Protein AF-A0AAI8PRN7-F1 (afdb_monomer_lite)

Foldseek 3Di:
DFWWAFCDDDPNDHHRDIDDDDPVVCVVCDPPGTHGPDDDDDDPDDDDPPDDDD

Sequence (54 aa):
MQKIQLTYWWNGHEPGDVVDVDDLAARELLGVIARPAEGDADSEDAADPADSDD

pLDDT: mean 78.25, std 18.24, range [45.66, 93.38]

Secondary structure (DSSP, 8-state):
-EEEEESS-BTTBPTT-EEEE-HHHHHHHBTTTEEE---SS-------------

Radius of gyration: 13.58 Å; chains: 1; bounding box: 42×20×31 Å

Structure (mmCIF, N/CA/C/O backbone):
data_AF-A0AAI8PRN7-F1
#
_entry.id   AF-A0AAI8PRN7-F1
#
loop_
_atom_site.group_PDB
_atom_site.id
_atom_site.type_symbol
_atom_site.label_atom_id
_atom_site.label_alt_id
_atom_site.label_comp_id
_atom_site.label_asym_id
_atom_site.label_entity_id
_atom_site.label_seq_id
_atom_site.pdbx_PDB_ins_code
_atom_site.Cartn_x
_atom_site.Cartn_y
_atom_site.Cartn_z
_atom_site.occupancy
_atom_site.B_iso_or_equiv
_atom_site.auth_seq_id
_atom_site.auth_comp_id
_atom_site.auth_asym_id
_atom_site.auth_atom_id
_atom_site.pdbx_PDB_model_num
ATOM 1 N N . MET A 1 1 ? -2.811 5.145 10.799 1.00 80.19 1 MET A N 1
ATOM 2 C CA . MET A 1 1 ? -2.274 5.164 9.430 1.00 80.19 1 MET A CA 1
ATOM 3 C C . MET A 1 1 ? -1.754 3.760 9.139 1.00 80.19 1 MET A C 1
ATOM 5 O O . MET A 1 1 ? -1.280 3.114 10.073 1.00 80.19 1 MET A O 1
ATOM 9 N N . GLN A 1 2 ? -2.004 3.246 7.935 1.00 86.12 2 GLN A N 1
ATOM 10 C CA . GLN A 1 2 ? -1.669 1.900 7.467 1.00 86.12 2 GLN A CA 1
ATOM 11 C C . GLN A 1 2 ? -0.634 1.984 6.347 1.00 86.12 2 GLN A C 1
ATOM 13 O O . GLN A 1 2 ? -0.763 2.804 5.437 1.00 86.12 2 GLN A O 1
ATOM 18 N N . LYS A 1 3 ? 0.333 1.065 6.373 1.00 90.81 3 LYS A N 1
ATOM 19 C CA . LYS A 1 3 ? 1.296 0.893 5.289 1.00 90.81 3 LYS A CA 1
ATOM 20 C C . LYS A 1 3 ? 0.729 -0.027 4.219 1.00 90.81 3 LYS A C 1
ATOM 22 O O . LYS A 1 3 ? 0.282 -1.140 4.507 1.00 90.81 3 LYS A O 1
ATOM 27 N N . ILE A 1 4 ? 0.787 0.428 2.978 1.00 92.00 4 ILE A N 1
ATOM 28 C CA . ILE A 1 4 ? 0.397 -0.348 1.804 1.00 92.00 4 ILE A CA 1
ATOM 29 C C . ILE A 1 4 ? 1.534 -0.311 0.789 1.00 92.00 4 ILE A C 1
ATOM 31 O O . ILE A 1 4 ? 2.220 0.701 0.662 1.00 92.00 4 ILE A O 1
ATOM 35 N N . GLN A 1 5 ? 1.733 -1.407 0.065 1.00 93.38 5 GLN A N 1
ATOM 36 C CA . GLN A 1 5 ? 2.664 -1.445 -1.053 1.00 93.38 5 GLN A CA 1
ATOM 37 C C . GLN A 1 5 ? 1.904 -1.210 -2.351 1.00 93.38 5 GLN A C 1
ATOM 39 O O . GLN A 1 5 ? 0.950 -1.931 -2.657 1.00 93.38 5 GLN A O 1
ATOM 44 N N . LEU A 1 6 ? 2.324 -0.214 -3.120 1.00 92.81 6 LEU A N 1
ATOM 45 C CA . LEU A 1 6 ? 1.711 0.108 -4.398 1.00 92.81 6 LEU A CA 1
ATOM 46 C C . LEU A 1 6 ? 2.044 -0.960 -5.435 1.00 92.81 6 LEU A C 1
ATOM 48 O O . LEU A 1 6 ? 3.168 -1.442 -5.522 1.00 92.81 6 LEU A O 1
ATOM 52 N N . THR A 1 7 ? 1.062 -1.329 -6.247 1.00 92.56 7 THR A N 1
ATOM 53 C CA . THR A 1 7 ? 1.257 -2.218 -7.401 1.00 92.56 7 THR A CA 1
ATOM 54 C C . THR A 1 7 ? 1.193 -1.456 -8.723 1.00 92.56 7 THR A C 1
ATOM 56 O O . THR A 1 7 ? 1.429 -2.044 -9.774 1.00 92.56 7 THR A O 1
ATOM 59 N N . TYR A 1 8 ? 0.884 -0.155 -8.676 1.00 91.31 8 TYR A N 1
ATOM 60 C CA . TYR A 1 8 ? 0.845 0.761 -9.816 1.00 91.31 8 TYR A CA 1
ATOM 61 C C . TYR A 1 8 ? 1.319 2.157 -9.408 1.00 91.31 8 TYR A C 1
ATOM 63 O O . TYR A 1 8 ? 1.316 2.496 -8.227 1.00 91.31 8 TYR A O 1
ATOM 71 N N . TRP A 1 9 ? 1.667 2.976 -10.405 1.00 92.12 9 TRP A N 1
ATOM 72 C CA . TRP A 1 9 ? 2.018 4.382 -10.201 1.00 92.12 9 TRP A CA 1
ATOM 73 C C . TRP A 1 9 ? 0.860 5.150 -9.556 1.00 92.12 9 TRP A C 1
ATOM 75 O O . TRP A 1 9 ? -0.236 5.221 -10.120 1.00 92.12 9 TRP A O 1
ATOM 85 N N . TRP A 1 10 ? 1.106 5.759 -8.398 1.00 90.38 10 TRP A N 1
ATOM 86 C CA . TRP A 1 10 ? 0.102 6.535 -7.677 1.00 90.38 10 TRP A CA 1
ATOM 87 C C . TRP A 1 10 ? 0.737 7.691 -6.916 1.00 90.38 10 TRP A C 1
ATOM 89 O O . TRP A 1 10 ? 1.665 7.503 -6.143 1.00 90.38 10 TRP A O 1
ATOM 99 N N . ASN A 1 11 ? 0.214 8.902 -7.118 1.00 87.31 11 ASN A N 1
ATOM 100 C CA . ASN A 1 11 ? 0.634 10.098 -6.379 1.00 87.31 11 ASN A CA 1
ATOM 101 C C . ASN A 1 11 ? 2.156 10.372 -6.420 1.00 87.31 11 ASN A C 1
ATOM 103 O O . ASN A 1 11 ? 2.737 10.855 -5.456 1.00 87.31 11 ASN A O 1
ATOM 107 N N . GLY A 1 12 ? 2.804 10.042 -7.543 1.00 92.19 12 GLY A N 1
ATOM 108 C CA . GLY A 1 12 ? 4.253 10.198 -7.715 1.00 92.19 12 GLY A CA 1
ATOM 109 C C . GLY A 1 12 ? 5.102 9.073 -7.117 1.00 92.19 12 GLY A C 1
ATOM 110 O O . GLY A 1 12 ? 6.320 9.158 -7.200 1.00 92.19 12 GLY A O 1
ATOM 111 N N . HIS A 1 13 ? 4.476 8.037 -6.563 1.00 91.88 13 HIS A N 1
ATOM 112 C CA . HIS A 1 13 ? 5.133 6.812 -6.121 1.00 91.88 13 HIS A CA 1
ATOM 113 C C . HIS A 1 13 ? 5.035 5.724 -7.182 1.00 91.88 13 HIS A C 1
ATOM 115 O O . HIS A 1 13 ? 4.029 5.625 -7.897 1.00 91.88 13 HIS A O 1
ATOM 121 N N . GLU A 1 14 ? 6.073 4.902 -7.268 1.00 92.69 14 GLU A N 1
ATOM 122 C CA . GLU A 1 14 ? 6.175 3.822 -8.240 1.00 92.69 14 GLU A CA 1
ATOM 123 C C . GLU A 1 14 ? 5.642 2.488 -7.684 1.00 92.69 14 GLU A C 1
ATOM 125 O O . GLU A 1 14 ? 5.518 2.312 -6.470 1.00 92.69 14 GLU A O 1
ATOM 130 N N . PRO A 1 15 ? 5.249 1.525 -8.538 1.00 90.94 15 PRO A N 1
ATOM 131 C CA . PRO A 1 15 ? 4.900 0.190 -8.079 1.00 90.94 15 PRO A CA 1
ATOM 132 C C . PRO A 1 15 ? 6.081 -0.423 -7.326 1.00 90.94 15 PRO A C 1
ATOM 134 O O . PRO A 1 15 ? 7.192 -0.470 -7.838 1.00 90.94 15 PRO A O 1
ATOM 137 N N . GLY A 1 16 ? 5.821 -0.934 -6.130 1.00 88.94 16 GLY A N 1
ATOM 138 C CA . GLY A 1 16 ? 6.836 -1.434 -5.212 1.00 88.94 16 GLY A CA 1
ATOM 139 C C . GLY A 1 16 ? 7.044 -0.524 -4.007 1.00 88.94 16 GLY A C 1
ATOM 140 O O . GLY A 1 16 ? 7.384 -1.045 -2.943 1.00 88.94 16 GLY A O 1
ATOM 141 N N . ASP A 1 17 ? 6.745 0.775 -4.127 1.00 92.56 17 ASP A N 1
ATOM 142 C CA . ASP A 1 17 ? 6.845 1.713 -3.010 1.00 92.56 17 ASP A CA 1
ATOM 143 C C . ASP A 1 17 ? 5.868 1.359 -1.889 1.00 92.56 17 ASP A C 1
ATOM 145 O O . ASP A 1 17 ? 4.691 1.052 -2.115 1.00 92.56 17 ASP A O 1
ATOM 149 N N . VAL A 1 18 ? 6.358 1.470 -0.655 1.00 91.50 18 VAL A N 1
ATOM 150 C CA . VAL A 1 18 ? 5.545 1.351 0.554 1.00 91.50 18 VAL A CA 1
ATOM 151 C C . VAL A 1 18 ? 5.204 2.748 1.050 1.00 91.50 18 VAL A C 1
ATOM 153 O O . VAL A 1 18 ? 6.072 3.489 1.509 1.00 91.50 18 VAL A O 1
ATOM 156 N N . VAL A 1 19 ? 3.921 3.090 0.985 1.00 90.06 19 VAL A N 1
ATOM 157 C CA . VAL A 1 19 ? 3.398 4.388 1.418 1.00 90.06 19 V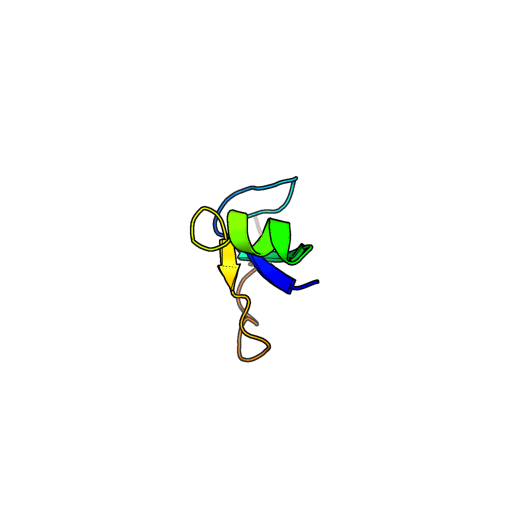AL A CA 1
ATOM 158 C C . VAL A 1 19 ? 2.520 4.223 2.651 1.00 90.06 19 VAL A C 1
ATOM 160 O O . VAL A 1 19 ? 1.813 3.225 2.806 1.00 90.06 19 VAL A O 1
ATOM 163 N N . ASP A 1 20 ? 2.574 5.209 3.542 1.00 91.50 20 ASP A N 1
ATOM 164 C C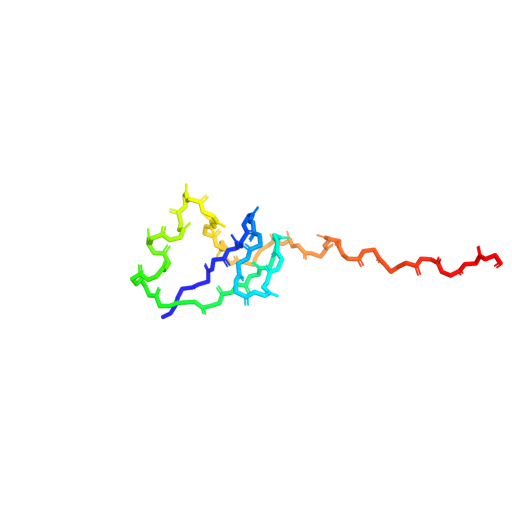A . ASP A 1 20 ? 1.734 5.272 4.735 1.00 91.50 20 ASP A CA 1
ATOM 165 C C . ASP A 1 20 ? 0.524 6.163 4.443 1.00 91.50 20 ASP A C 1
ATOM 167 O O . ASP A 1 20 ? 0.668 7.333 4.083 1.00 91.50 20 ASP A O 1
ATOM 171 N N . VAL A 1 21 ? -0.675 5.593 4.534 1.00 89.31 21 VAL A N 1
ATOM 172 C CA . VAL A 1 21 ? -1.931 6.283 4.219 1.00 89.31 21 VAL A CA 1
ATOM 173 C C . VAL A 1 21 ? -2.947 6.097 5.339 1.00 89.31 21 VAL A C 1
ATOM 175 O O . VAL A 1 21 ? -2.846 5.200 6.178 1.00 89.31 21 VAL A O 1
ATOM 178 N N . ASP A 1 22 ? -3.968 6.944 5.380 1.00 92.56 22 ASP A N 1
ATOM 179 C CA . ASP A 1 22 ? -5.057 6.781 6.338 1.00 92.56 22 ASP A CA 1
ATOM 180 C C . ASP A 1 22 ? -5.856 5.497 6.097 1.00 92.56 22 ASP A C 1
ATOM 182 O O . ASP A 1 22 ? -5.947 4.991 4.982 1.00 92.56 22 ASP A O 1
ATOM 186 N N . ASP A 1 23 ? -6.499 4.997 7.152 1.00 88.25 23 ASP A N 1
ATOM 187 C CA . ASP A 1 23 ? -7.231 3.724 7.139 1.00 88.25 23 ASP A CA 1
ATOM 188 C C . ASP A 1 23 ? -8.334 3.683 6.068 1.00 88.25 23 ASP A C 1
ATOM 190 O O . ASP A 1 23 ? -8.562 2.662 5.422 1.00 88.25 23 ASP A O 1
ATOM 194 N N . LEU A 1 24 ? -9.001 4.821 5.843 1.00 90.94 24 LEU A N 1
ATOM 195 C CA . LEU A 1 24 ? -10.021 4.954 4.806 1.00 90.94 24 LEU A CA 1
ATOM 196 C C . LEU A 1 24 ? -9.410 4.819 3.404 1.00 90.94 24 LEU A C 1
ATOM 198 O O . LEU A 1 24 ? -9.900 4.026 2.607 1.00 90.94 24 LEU A O 1
ATOM 202 N N . ALA A 1 25 ? -8.320 5.543 3.137 1.00 89.44 25 ALA A N 1
ATOM 203 C CA . ALA A 1 25 ? -7.629 5.507 1.852 1.00 89.44 25 ALA A CA 1
ATOM 204 C C . ALA A 1 25 ? -6.995 4.132 1.593 1.00 89.44 25 ALA A C 1
ATOM 206 O O . ALA A 1 25 ? -7.136 3.592 0.500 1.00 89.44 25 ALA A O 1
ATOM 207 N N . ALA A 1 26 ? -6.375 3.519 2.608 1.00 90.00 26 ALA A N 1
ATOM 208 C CA . ALA A 1 26 ? -5.844 2.161 2.521 1.00 90.00 26 ALA A CA 1
ATOM 209 C C . ALA A 1 2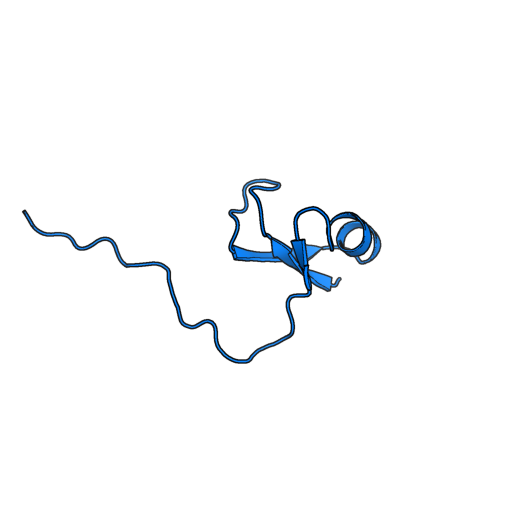6 ? -6.920 1.191 2.033 1.00 90.00 26 ALA A C 1
ATOM 211 O O . ALA A 1 26 ? -6.699 0.456 1.081 1.00 90.00 26 ALA A O 1
ATOM 212 N N . ARG A 1 27 ? -8.118 1.225 2.623 1.00 90.69 27 ARG A N 1
ATOM 213 C CA . ARG A 1 27 ? -9.210 0.310 2.259 1.00 90.69 27 ARG A CA 1
ATOM 214 C C . ARG A 1 27 ? -9.718 0.486 0.829 1.00 90.69 27 ARG A C 1
ATOM 216 O O . ARG A 1 27 ? -10.200 -0.488 0.263 1.00 90.69 27 ARG A O 1
ATOM 223 N N . GLU A 1 28 ? -9.630 1.688 0.264 1.00 91.81 28 GLU A N 1
ATOM 224 C CA . GLU A 1 28 ? -9.994 1.940 -1.137 1.00 91.81 28 GLU A CA 1
ATOM 225 C C . GLU A 1 28 ? -8.893 1.512 -2.115 1.00 91.81 28 GLU A C 1
ATOM 227 O O . GLU A 1 28 ? -9.185 1.043 -3.214 1.00 91.81 28 GLU A O 1
ATOM 232 N N . LEU A 1 29 ? -7.626 1.664 -1.722 1.00 89.81 29 LEU A N 1
ATOM 233 C CA . LEU A 1 29 ? -6.468 1.351 -2.562 1.00 89.81 29 LEU A CA 1
ATOM 234 C C . LEU A 1 29 ? -6.130 -0.146 -2.545 1.00 89.81 29 LEU A C 1
ATOM 236 O O . LEU A 1 29 ? -5.714 -0.709 -3.564 1.00 89.81 29 LEU A O 1
ATOM 240 N N . LEU A 1 30 ? -6.323 -0.795 -1.396 1.00 90.69 30 LEU A N 1
ATOM 241 C CA . LEU A 1 30 ? -6.064 -2.213 -1.179 1.00 90.69 30 LEU A CA 1
ATOM 242 C C . LEU A 1 30 ? -6.948 -3.078 -2.083 1.00 90.69 30 LEU A C 1
ATOM 244 O O . LEU A 1 30 ? -8.173 -3.006 -2.049 1.00 90.69 30 LEU A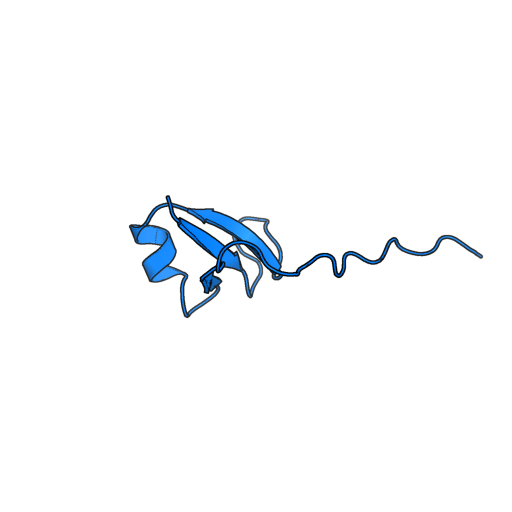 O 1
ATOM 248 N N . GLY A 1 31 ? -6.308 -3.930 -2.883 1.00 84.88 31 GLY A N 1
ATOM 249 C CA . GLY A 1 31 ? -6.976 -4.812 -3.841 1.00 84.88 31 GLY A CA 1
ATOM 250 C C . GLY A 1 31 ? -7.299 -4.163 -5.190 1.00 84.88 31 GLY A C 1
ATOM 251 O O . GLY A 1 31 ? -7.730 -4.873 -6.096 1.00 84.88 31 GLY A O 1
ATOM 252 N N . VAL A 1 32 ? -7.059 -2.855 -5.349 1.00 91.25 32 VAL A N 1
ATOM 253 C CA . VAL A 1 32 ? -7.210 -2.141 -6.629 1.00 91.25 32 VAL A CA 1
ATOM 254 C C . VAL A 1 32 ? -5.843 -1.771 -7.194 1.00 91.25 32 VAL A C 1
ATOM 256 O O . VAL A 1 32 ? -5.480 -2.226 -8.278 1.00 91.25 32 VAL A O 1
ATOM 259 N N . ILE A 1 33 ? -5.081 -0.965 -6.448 1.00 92.06 33 ILE A N 1
ATOM 260 C CA . ILE A 1 33 ? -3.748 -0.494 -6.853 1.00 92.06 33 ILE A CA 1
ATOM 261 C C . ILE A 1 33 ? -2.672 -0.649 -5.779 1.00 92.06 33 ILE A C 1
ATOM 263 O O . ILE A 1 33 ? -1.541 -0.204 -5.967 1.00 92.06 33 ILE A O 1
ATOM 267 N N . ALA A 1 34 ? -3.012 -1.271 -4.656 1.00 92.44 34 ALA A N 1
ATOM 268 C CA . ALA A 1 34 ? -2.081 -1.557 -3.584 1.00 92.44 34 ALA A CA 1
ATOM 269 C C . ALA A 1 34 ? -2.382 -2.906 -2.931 1.00 92.44 34 ALA A C 1
ATOM 271 O O . ALA A 1 34 ? -3.489 -3.445 -3.030 1.00 92.44 34 ALA A O 1
ATOM 272 N N . ARG A 1 35 ? -1.396 -3.433 -2.212 1.00 91.31 35 ARG A N 1
ATOM 273 C CA . ARG A 1 35 ? -1.502 -4.621 -1.363 1.00 91.31 35 ARG A CA 1
ATOM 274 C C . ARG A 1 35 ? -1.071 -4.290 0.070 1.00 91.31 35 ARG A C 1
ATOM 276 O O . ARG A 1 35 ? -0.356 -3.305 0.261 1.00 91.31 35 ARG A O 1
ATOM 283 N N . PRO A 1 36 ? -1.507 -5.062 1.082 1.00 88.88 36 PRO A N 1
ATOM 284 C CA . PRO A 1 36 ? -1.070 -4.839 2.454 1.00 88.88 36 PRO A CA 1
ATOM 285 C C . PRO A 1 36 ? 0.451 -4.945 2.504 1.00 88.88 36 PRO A C 1
ATOM 287 O O . PRO A 1 36 ? 1.005 -5.929 2.014 1.00 88.88 36 PRO A O 1
ATOM 290 N N . ALA A 1 37 ? 1.123 -3.940 3.062 1.00 85.12 37 ALA A N 1
ATOM 291 C CA . ALA A 1 37 ? 2.529 -4.091 3.395 1.00 85.12 37 ALA A CA 1
ATOM 292 C C . ALA A 1 37 ? 2.585 -4.865 4.719 1.00 85.12 37 ALA A C 1
ATOM 294 O O . ALA A 1 37 ? 2.466 -4.276 5.794 1.00 85.12 37 ALA A O 1
ATOM 295 N N . GLU A 1 38 ? 2.653 -6.198 4.646 1.00 72.62 38 GLU A N 1
ATOM 296 C CA . GLU A 1 38 ? 2.959 -7.012 5.824 1.00 72.62 38 GLU A CA 1
ATOM 297 C C . GLU A 1 38 ? 4.340 -6.595 6.340 1.00 72.62 38 GLU A C 1
ATOM 299 O O . GLU A 1 38 ? 5.304 -6.521 5.580 1.00 72.62 38 GLU A O 1
ATOM 304 N N . GLY A 1 39 ? 4.406 -6.224 7.619 1.00 58.28 39 GLY A N 1
ATOM 305 C CA . GLY A 1 39 ? 5.630 -5.727 8.234 1.00 58.28 39 GLY A CA 1
ATOM 306 C C . GLY A 1 39 ? 6.740 -6.774 8.208 1.00 58.28 39 GLY A C 1
ATOM 307 O O . GLY A 1 39 ? 6.584 -7.850 8.778 1.00 58.28 39 GLY A O 1
ATOM 308 N N . ASP A 1 40 ? 7.850 -6.393 7.578 1.00 54.69 40 ASP A N 1
ATOM 309 C CA . ASP A 1 40 ? 9.221 -6.777 7.917 1.00 54.69 40 ASP A CA 1
ATOM 310 C C . ASP A 1 40 ? 9.531 -8.290 7.964 1.00 54.69 40 ASP A C 1
ATOM 312 O O . ASP A 1 40 ? 9.739 -8.871 9.029 1.00 54.69 40 ASP A O 1
ATOM 316 N N . ALA A 1 41 ? 9.677 -8.903 6.787 1.00 45.97 41 ALA A N 1
ATOM 317 C CA . ALA A 1 41 ? 10.697 -9.926 6.533 1.00 45.97 41 ALA A CA 1
ATOM 318 C C . ALA A 1 41 ? 10.998 -9.964 5.022 1.00 45.97 41 ALA A C 1
ATOM 320 O O . ALA A 1 41 ? 10.130 -10.332 4.238 1.00 45.97 41 ALA A O 1
ATOM 321 N N . ASP A 1 42 ? 12.213 -9.574 4.633 1.00 47.38 42 ASP A N 1
ATOM 322 C CA . ASP A 1 42 ? 12.770 -9.681 3.274 1.00 47.38 42 ASP A CA 1
ATOM 323 C C . ASP A 1 42 ? 12.120 -8.824 2.165 1.00 47.38 42 ASP A C 1
ATOM 325 O O . ASP A 1 42 ? 11.300 -9.271 1.365 1.00 47.3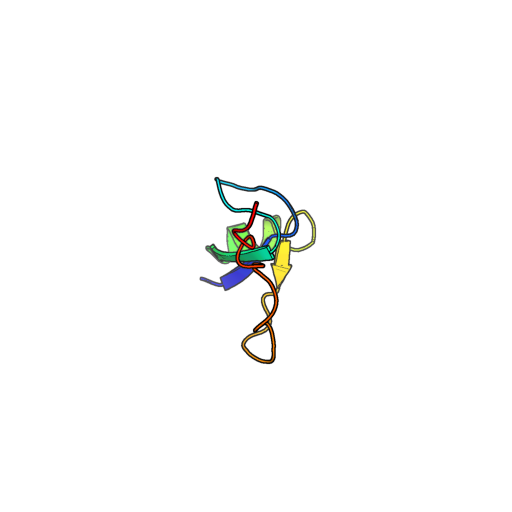8 42 ASP A O 1
ATOM 329 N N . SER A 1 43 ? 12.593 -7.587 2.016 1.00 49.88 43 SER A N 1
ATOM 330 C CA . SER A 1 43 ? 12.791 -6.995 0.680 1.00 49.88 43 SER A CA 1
ATOM 331 C C . SER A 1 43 ? 14.007 -6.072 0.709 1.00 49.88 43 SER A C 1
ATOM 333 O O . SER A 1 43 ? 13.925 -4.868 0.490 1.00 49.88 43 SER A O 1
ATOM 335 N N . GLU A 1 44 ? 15.157 -6.673 1.007 1.00 50.75 44 GLU A N 1
ATOM 336 C CA . GLU A 1 44 ? 16.457 -6.236 0.492 1.00 50.75 44 GLU A CA 1
ATOM 337 C C . GLU A 1 44 ? 16.630 -6.812 -0.928 1.00 50.75 44 GLU A C 1
ATOM 339 O O . GLU A 1 44 ? 17.461 -7.682 -1.125 1.00 50.75 44 GLU A O 1
ATOM 344 N N . ASP A 1 45 ? 15.793 -6.416 -1.897 1.00 49.16 45 ASP A N 1
ATOM 345 C CA . ASP A 1 45 ? 15.950 -6.692 -3.347 1.00 49.16 45 ASP A CA 1
ATOM 346 C C . ASP A 1 45 ? 14.777 -5.996 -4.080 1.00 49.16 45 ASP A C 1
ATOM 348 O O . ASP A 1 45 ? 13.626 -6.223 -3.725 1.00 49.16 45 ASP A O 1
ATOM 352 N N . ALA A 1 46 ? 14.889 -5.106 -5.063 1.00 49.25 46 ALA A N 1
ATOM 353 C CA . ALA A 1 46 ? 15.998 -4.682 -5.890 1.00 49.25 46 ALA A CA 1
ATOM 354 C C . ALA A 1 46 ? 15.724 -3.244 -6.375 1.00 49.25 46 ALA A C 1
ATOM 356 O O . ALA A 1 46 ? 14.742 -2.990 -7.072 1.00 49.25 46 ALA A O 1
ATOM 357 N N . ALA A 1 47 ? 16.617 -2.312 -6.055 1.00 47.22 47 ALA A N 1
ATOM 358 C CA . ALA A 1 47 ? 16.911 -1.199 -6.948 1.00 47.22 47 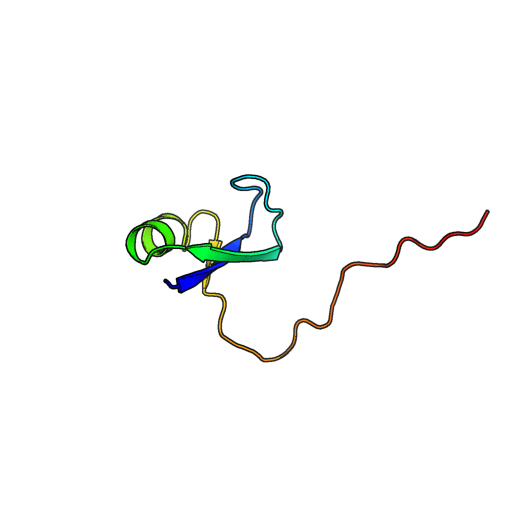ALA A CA 1
ATOM 359 C C . ALA A 1 47 ? 18.356 -1.418 -7.395 1.00 47.22 47 ALA A C 1
ATOM 361 O O . ALA A 1 47 ? 19.302 -1.074 -6.687 1.00 47.22 47 ALA A O 1
ATOM 362 N N . ASP A 1 48 ? 18.480 -2.118 -8.520 1.00 45.66 48 ASP A N 1
ATOM 363 C CA . ASP A 1 48 ? 19.702 -2.338 -9.287 1.00 45.66 48 ASP A CA 1
ATOM 364 C C . ASP A 1 48 ? 20.495 -1.016 -9.374 1.00 45.66 48 ASP A C 1
ATOM 366 O O . ASP A 1 48 ? 19.977 -0.033 -9.922 1.00 45.66 48 ASP A O 1
ATOM 370 N N . PRO A 1 49 ? 21.704 -0.908 -8.787 1.00 51.25 49 PRO A N 1
ATOM 371 C CA . PRO A 1 49 ? 22.551 0.236 -9.057 1.00 51.25 49 PRO A CA 1
ATOM 372 C C . PRO A 1 49 ? 22.971 0.105 -10.515 1.00 51.25 49 PRO A C 1
ATOM 374 O O . PRO A 1 49 ? 23.801 -0.740 -10.827 1.00 51.25 49 PRO A O 1
ATOM 377 N N . ALA A 1 50 ? 22.368 0.922 -11.382 1.00 49.81 50 ALA A N 1
ATOM 378 C CA . ALA A 1 50 ? 22.739 1.039 -12.783 1.00 49.81 50 ALA A CA 1
ATOM 379 C C . ALA A 1 50 ? 24.271 1.054 -12.910 1.00 49.81 50 ALA A C 1
ATOM 381 O O . ALA A 1 50 ? 24.936 2.028 -12.541 1.00 49.81 50 ALA A O 1
ATOM 382 N N . ASP A 1 51 ? 24.790 -0.079 -13.374 1.00 48.19 51 ASP A N 1
ATOM 383 C CA . ASP A 1 51 ? 26.193 -0.341 -13.637 1.00 48.19 51 ASP A CA 1
ATOM 384 C C . ASP A 1 51 ? 26.686 0.724 -14.624 1.00 48.19 51 ASP A C 1
ATOM 386 O O . ASP A 1 51 ? 26.205 0.851 -15.752 1.00 48.19 51 ASP A O 1
ATOM 390 N N . SER A 1 52 ? 27.582 1.577 -14.134 1.00 56.69 52 SER A N 1
ATOM 391 C CA . SER A 1 52 ? 28.440 2.405 -14.970 1.00 56.69 52 SER A CA 1
ATOM 392 C C . SER A 1 52 ? 29.571 1.524 -15.488 1.00 56.69 52 SER A C 1
ATOM 394 O O . SER A 1 52 ? 30.428 1.191 -14.678 1.00 56.69 52 SER A O 1
ATOM 396 N N . ASP A 1 53 ? 29.599 1.210 -16.789 1.00 56.59 53 ASP A N 1
ATOM 397 C CA . ASP A 1 53 ? 30.829 1.136 -17.605 1.00 56.59 53 ASP A CA 1
ATOM 398 C C . ASP A 1 53 ? 30.503 0.931 -19.109 1.00 56.59 53 ASP A C 1
ATOM 400 O O . ASP A 1 53 ? 30.015 -0.129 -19.502 1.00 56.59 53 ASP A O 1
ATOM 404 N N . ASP A 1 54 ? 30.752 1.957 -19.937 1.00 51.69 54 ASP A N 1
ATOM 405 C CA . ASP A 1 54 ? 31.445 1.875 -21.249 1.00 51.69 54 ASP A CA 1
ATOM 406 C C . ASP A 1 54 ? 31.946 3.277 -21.657 1.00 51.69 54 ASP A C 1
ATOM 408 O O . ASP A 1 54 ? 31.115 4.217 -21.744 1.00 51.69 54 ASP A O 1
#

Organism: NCBI:txid67304